Protein AF-A0A968D1Q7-F1 (afdb_monomer)

Solvent-accessible surface area (backbone atoms only — not comparable to full-atom values): 6148 Å² total; per-residue (Å²): 72,43,68,62,65,32,61,69,78,28,57,52,84,44,50,70,90,36,53,41,59,54,27,12,53,52,45,45,50,24,37,50,45,37,51,61,52,56,72,68,52,78,99,66,85,57,66,47,33,35,32,60,80,91,38,51,71,58,49,47,70,74,40,73,91,39,49,78,38,75,64,50,61,95,49,70,66,47,24,51,50,47,52,50,53,51,46,46,72,74,65,46,92,73,86,85,87,55,77,38,78,61,58,81,118

Foldseek 3Di:
DDEQQDQPPAQCVPPVVDHSVRSSVVLVVLLLLVLVVVVPDPPDQAEDAYDDPVCPVVVCVSCVSHHYHDFDDDDPVRSVVVVCCVVVVVVDPDDDDDDSRCSPD

pLDDT: mean 94.17, std 6.35, range [54.06, 97.81]

Sequence (105 aa):
MAKRPAPGQTKTRLTPPLSPRQAAALYEGFLRDTIDLMRRVPSVQPIIAYLPAPAETYFTKLAPDFELFLQQGADLGARLDNAFQHYLGLGYERVVIMDSDSPTL

Secondary structure (DSSP, 8-state):
-EE---TTTS-GGGTTTS-HHHHHHHHHHHHHHHHHHHTT-TT---EEEEESGGGHHHHHHH-TTSEEEE--SSSHHHHHHHHHHHHHHTT-S------SS-TT-

Structure (mmCIF, N/CA/C/O backbone):
data_AF-A0A968D1Q7-F1
#
_entry.id   AF-A0A968D1Q7-F1
#
loop_
_atom_site.group_PDB
_atom_site.id
_atom_site.type_symbol
_atom_site.label_atom_id
_atom_site.label_alt_id
_atom_site.label_comp_id
_atom_site.label_asym_id
_atom_site.label_entity_id
_atom_site.label_seq_id
_atom_site.pdbx_PDB_ins_code
_atom_site.Cartn_x
_atom_site.Cartn_y
_atom_site.Cartn_z
_atom_site.occupancy
_atom_site.B_iso_or_equiv
_atom_site.auth_seq_id
_atom_site.auth_comp_id
_atom_site.auth_asym_id
_atom_site.auth_atom_id
_atom_site.pdbx_PDB_model_num
ATOM 1 N N . MET A 1 1 ? -1.187 -3.825 3.049 1.00 89.31 1 MET A N 1
ATOM 2 C CA . MET A 1 1 ? 0.226 -3.448 2.782 1.00 89.31 1 MET A CA 1
ATOM 3 C C . MET A 1 1 ? 0.406 -3.193 1.295 1.00 89.31 1 MET A C 1
ATOM 5 O O . MET A 1 1 ? 0.068 -4.068 0.508 1.00 89.31 1 MET A O 1
ATOM 9 N N . ALA A 1 2 ? 0.934 -2.034 0.902 1.00 93.31 2 ALA A N 1
ATOM 10 C CA . ALA A 1 2 ? 1.124 -1.657 -0.496 1.00 93.31 2 ALA A CA 1
ATOM 11 C C . ALA A 1 2 ? 2.540 -1.142 -0.771 1.00 93.31 2 ALA A C 1
ATOM 13 O O . ALA A 1 2 ? 3.146 -0.432 0.027 1.00 93.31 2 ALA A O 1
ATOM 14 N N . LYS A 1 3 ? 3.072 -1.475 -1.943 1.00 93.31 3 LYS A N 1
ATOM 15 C CA . LYS A 1 3 ? 4.233 -0.788 -2.521 1.00 93.31 3 LYS A CA 1
ATOM 16 C C . LYS A 1 3 ? 3.748 0.113 -3.648 1.00 93.31 3 LYS A C 1
ATOM 18 O O . LYS A 1 3 ? 2.851 -0.289 -4.380 1.00 93.31 3 LYS A O 1
ATOM 23 N N . ARG A 1 4 ? 4.315 1.307 -3.822 1.00 95.06 4 ARG A N 1
ATOM 24 C CA . ARG A 1 4 ? 3.969 2.172 -4.959 1.00 95.06 4 ARG A CA 1
ATOM 25 C C . ARG A 1 4 ? 4.209 1.420 -6.278 1.00 95.06 4 ARG A C 1
ATOM 27 O O . ARG A 1 4 ? 5.338 0.958 -6.476 1.00 95.06 4 ARG A O 1
ATOM 34 N N . PRO A 1 5 ? 3.207 1.314 -7.171 1.00 95.56 5 PRO A N 1
ATOM 35 C CA . PRO A 1 5 ? 3.396 0.750 -8.501 1.00 95.56 5 PRO A CA 1
ATOM 36 C C . PRO A 1 5 ? 4.524 1.472 -9.238 1.00 95.56 5 PRO A C 1
ATOM 38 O O . PRO A 1 5 ? 4.535 2.698 -9.362 1.00 95.56 5 PRO A O 1
ATOM 41 N N . ALA A 1 6 ? 5.519 0.706 -9.673 1.00 95.94 6 ALA A N 1
ATOM 42 C CA . ALA A 1 6 ? 6.703 1.231 -10.338 1.00 95.94 6 ALA A CA 1
ATOM 43 C C . ALA A 1 6 ? 7.299 0.173 -11.282 1.00 95.94 6 ALA A C 1
ATOM 45 O O . ALA A 1 6 ? 7.566 -0.958 -10.840 1.00 95.94 6 ALA A O 1
ATOM 46 N N . PRO A 1 7 ? 7.537 0.515 -12.566 1.00 95.62 7 PRO A N 1
ATOM 47 C CA . PRO A 1 7 ? 8.131 -0.405 -13.527 1.00 95.62 7 PRO A CA 1
ATOM 48 C C . PRO A 1 7 ? 9.464 -0.971 -13.034 1.00 95.62 7 PRO A C 1
ATOM 50 O O . PRO A 1 7 ? 10.340 -0.231 -12.594 1.00 95.62 7 PRO A O 1
ATOM 53 N N . GLY A 1 8 ? 9.605 -2.296 -13.084 1.00 92.88 8 GLY A N 1
ATOM 54 C CA . GLY A 1 8 ? 10.834 -3.001 -12.696 1.00 92.88 8 GLY A CA 1
ATOM 55 C C . GLY A 1 8 ? 11.058 -3.104 -11.184 1.00 92.88 8 GLY A C 1
ATOM 56 O O . GLY A 1 8 ? 11.996 -3.766 -10.755 1.00 92.88 8 GLY A O 1
ATOM 57 N N . GLN A 1 9 ? 10.193 -2.499 -10.366 1.00 92.25 9 GLN A N 1
ATOM 58 C CA . GLN A 1 9 ? 10.283 -2.548 -8.902 1.00 92.25 9 GLN A CA 1
ATOM 59 C C . GLN A 1 9 ? 9.103 -3.268 -8.244 1.00 92.25 9 GLN A C 1
ATOM 61 O O . GLN A 1 9 ? 9.179 -3.633 -7.066 1.00 92.25 9 GLN A O 1
ATOM 66 N N . THR A 1 10 ? 8.008 -3.439 -8.982 1.00 90.25 10 THR A N 1
ATOM 67 C CA . THR A 1 10 ? 6.779 -4.113 -8.551 1.00 90.25 10 THR A CA 1
ATOM 68 C C . THR A 1 10 ? 6.415 -5.184 -9.567 1.00 90.25 10 THR A C 1
ATOM 70 O O . THR A 1 10 ? 6.676 -5.015 -10.757 1.00 90.25 10 THR A O 1
ATOM 73 N N . LYS A 1 11 ? 5.871 -6.307 -9.083 1.00 91.94 11 LYS A N 1
ATOM 74 C CA . LYS A 1 11 ? 5.453 -7.457 -9.903 1.00 91.94 11 LYS A CA 1
ATOM 75 C C . LYS A 1 11 ? 6.496 -7.961 -10.906 1.00 91.94 11 LYS A C 1
ATOM 77 O O . LYS A 1 11 ? 6.154 -8.410 -11.992 1.00 91.94 11 LYS A O 1
ATOM 82 N N . THR A 1 12 ? 7.770 -7.960 -10.525 1.00 93.94 12 THR A N 1
ATOM 83 C CA . THR A 1 12 ? 8.865 -8.423 -11.396 1.00 93.94 12 THR A CA 1
ATOM 84 C C . THR A 1 12 ? 8.723 -9.887 -11.813 1.00 93.94 12 THR A C 1
ATOM 86 O O . THR A 1 12 ? 9.160 -10.249 -12.895 1.00 93.94 12 THR A O 1
ATOM 89 N N . ARG A 1 13 ? 8.042 -10.719 -11.012 1.00 94.06 13 ARG A N 1
ATOM 90 C CA . ARG A 1 13 ? 7.706 -12.111 -11.364 1.00 94.06 13 ARG A CA 1
ATOM 91 C C . ARG A 1 13 ? 6.723 -12.243 -12.536 1.00 94.06 13 ARG A C 1
ATOM 93 O O . ARG A 1 13 ? 6.608 -13.333 -13.075 1.00 94.06 13 ARG A O 1
ATOM 100 N N . LEU A 1 14 ? 6.025 -11.170 -12.921 1.00 92.75 14 LEU A N 1
ATOM 101 C CA . LEU A 1 14 ? 5.169 -11.132 -14.117 1.00 92.75 14 LEU A CA 1
ATOM 102 C C . LEU A 1 14 ? 5.943 -10.723 -15.382 1.00 92.75 14 LEU A C 1
ATOM 104 O O . LEU A 1 14 ? 5.358 -10.620 -16.462 1.00 92.75 14 LEU A O 1
ATOM 108 N N . THR A 1 15 ? 7.243 -10.455 -15.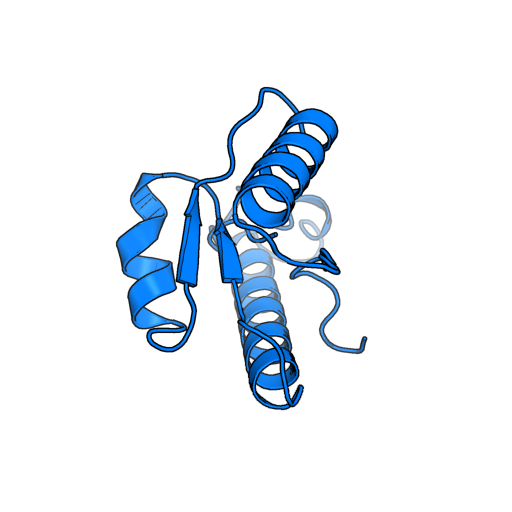250 1.00 93.88 15 THR A N 1
ATOM 109 C CA . THR A 1 15 ? 8.130 -10.039 -16.333 1.00 93.88 15 THR A CA 1
ATOM 110 C C . THR A 1 15 ? 9.218 -11.097 -16.517 1.00 93.88 15 THR A C 1
ATOM 112 O O . THR A 1 15 ? 10.150 -11.130 -15.711 1.00 93.88 15 THR A O 1
ATOM 115 N N . PRO A 1 16 ? 9.167 -11.933 -17.574 1.00 92.06 16 PRO A N 1
ATOM 116 C CA . PRO A 1 16 ? 8.146 -12.057 -18.639 1.00 92.06 16 PRO A CA 1
ATOM 117 C C . PRO A 1 16 ? 6.859 -12.802 -18.199 1.00 92.06 16 PRO A C 1
ATOM 119 O O . PRO A 1 16 ? 6.884 -13.467 -17.164 1.00 92.06 16 PRO A O 1
ATOM 122 N N . PRO A 1 17 ? 5.739 -12.730 -18.963 1.00 93.56 17 PRO A N 1
ATOM 123 C CA . PRO A 1 17 ? 5.590 -12.196 -20.330 1.00 93.56 17 PRO A CA 1
ATOM 124 C C . PRO A 1 17 ? 5.291 -10.693 -20.429 1.00 93.56 17 PRO A C 1
ATOM 126 O O . PRO A 1 17 ? 5.384 -10.130 -21.517 1.00 93.56 17 PRO A O 1
ATOM 129 N N . LEU A 1 18 ? 4.937 -10.023 -19.332 1.00 96.38 18 LEU A N 1
ATOM 130 C CA . LEU A 1 18 ? 4.636 -8.592 -19.362 1.00 96.38 18 LEU A CA 1
ATOM 131 C C . LEU A 1 18 ? 5.917 -7.764 -19.382 1.00 96.38 18 LEU A C 1
ATOM 133 O O . LEU A 1 18 ? 6.894 -8.094 -18.711 1.00 96.38 18 LEU A O 1
ATOM 137 N N . SER A 1 19 ? 5.888 -6.615 -20.054 1.00 97.75 19 SER A N 1
ATOM 138 C CA . SER A 1 19 ? 6.916 -5.595 -19.847 1.00 97.75 19 SER A CA 1
ATOM 139 C C . SER A 1 19 ? 6.857 -5.046 -18.411 1.00 97.75 19 SER A C 1
ATOM 141 O O . SER A 1 19 ? 5.781 -5.027 -17.802 1.00 97.75 19 SER A O 1
ATOM 143 N N . PRO A 1 20 ? 7.964 -4.497 -17.874 1.00 97.38 20 PRO A N 1
ATOM 144 C CA . PRO A 1 20 ? 7.962 -3.852 -16.561 1.00 97.38 20 PRO A CA 1
ATOM 145 C C . PRO A 1 20 ? 6.866 -2.786 -16.391 1.00 97.38 20 PRO A C 1
ATOM 147 O O . PRO A 1 20 ? 6.319 -2.628 -15.303 1.00 97.38 20 PRO A O 1
ATOM 150 N N . ARG A 1 21 ? 6.529 -2.055 -17.465 1.00 97.31 21 ARG A N 1
ATOM 151 C CA . ARG A 1 21 ? 5.458 -1.044 -17.461 1.00 97.31 21 ARG A CA 1
ATOM 152 C C . ARG A 1 21 ? 4.072 -1.677 -17.366 1.00 97.31 21 ARG A C 1
ATOM 154 O O . ARG A 1 21 ? 3.268 -1.222 -16.563 1.00 97.31 21 ARG A O 1
ATOM 161 N N . GLN A 1 22 ? 3.814 -2.731 -18.141 1.00 97.50 22 GLN A N 1
ATOM 162 C CA . GLN A 1 22 ? 2.547 -3.469 -18.086 1.00 97.50 22 GLN A CA 1
ATOM 163 C C . GLN A 1 22 ? 2.342 -4.130 -16.720 1.00 97.50 22 GLN A C 1
ATOM 165 O O . GLN A 1 22 ? 1.251 -4.045 -16.171 1.00 97.50 22 GLN A O 1
ATOM 170 N N . ALA A 1 23 ? 3.388 -4.726 -16.142 1.00 96.50 23 ALA A N 1
ATOM 171 C CA . ALA A 1 23 ? 3.312 -5.338 -14.817 1.00 96.50 23 ALA A CA 1
ATOM 172 C C . ALA A 1 23 ? 2.988 -4.307 -13.718 1.00 96.50 23 ALA A C 1
ATOM 174 O O . ALA A 1 23 ? 2.157 -4.571 -12.849 1.00 96.50 23 ALA A O 1
ATOM 175 N N . ALA A 1 24 ? 3.595 -3.116 -13.776 1.00 96.44 24 ALA A N 1
ATOM 176 C CA . ALA A 1 24 ? 3.287 -2.030 -12.847 1.00 96.44 24 ALA A CA 1
ATOM 177 C C . ALA A 1 24 ? 1.863 -1.480 -13.035 1.00 96.44 24 ALA A C 1
ATOM 179 O O . ALA A 1 24 ? 1.173 -1.265 -12.045 1.00 96.44 24 ALA A O 1
ATOM 180 N N . ALA A 1 25 ? 1.410 -1.296 -14.279 1.00 96.50 25 ALA A N 1
ATOM 181 C CA . ALA A 1 25 ? 0.057 -0.821 -14.573 1.00 96.50 25 ALA A CA 1
ATOM 182 C C . ALA A 1 25 ? -1.021 -1.822 -14.127 1.00 96.50 25 ALA A C 1
ATOM 184 O O . ALA A 1 25 ? -2.029 -1.426 -13.549 1.00 96.50 25 ALA A O 1
ATOM 185 N N . LEU A 1 26 ? -0.786 -3.123 -14.333 1.00 95.31 26 LEU A N 1
ATOM 186 C CA . LEU A 1 26 ? -1.679 -4.178 -13.853 1.00 95.31 26 LEU A CA 1
ATOM 187 C C . LEU A 1 26 ? -1.818 -4.138 -12.327 1.00 95.31 26 LEU A C 1
ATOM 189 O O . LEU A 1 26 ? -2.922 -4.180 -11.797 1.00 95.31 26 LEU A O 1
ATOM 193 N N . TYR A 1 27 ? -0.695 -4.007 -11.622 1.00 95.56 27 TYR A N 1
ATOM 194 C CA . TYR A 1 27 ? -0.707 -3.887 -10.169 1.00 95.56 27 TYR A CA 1
ATOM 195 C C . TYR A 1 27 ? -1.356 -2.594 -9.673 1.00 95.56 27 TYR A C 1
ATOM 197 O O . TYR A 1 27 ? -2.039 -2.618 -8.656 1.00 95.56 27 TYR A O 1
ATOM 205 N N . GLU A 1 28 ? -1.198 -1.477 -10.383 1.00 95.88 28 GLU A N 1
ATOM 206 C CA . GLU A 1 28 ? -1.947 -0.262 -10.061 1.00 95.88 28 GLU A CA 1
ATOM 207 C C . GLU A 1 28 ? -3.464 -0.487 -10.154 1.00 95.88 28 GLU A C 1
ATOM 209 O O . GLU A 1 28 ? -4.193 0.003 -9.294 1.00 95.88 28 GLU A O 1
ATOM 214 N N . GLY A 1 29 ? -3.926 -1.271 -11.136 1.00 95.94 29 GLY A N 1
ATOM 215 C CA . GLY A 1 29 ? -5.314 -1.733 -11.209 1.00 95.94 29 GLY A CA 1
ATOM 216 C C . GLY A 1 29 ? -5.725 -2.515 -9.960 1.00 95.94 29 GLY A C 1
ATOM 217 O O . GLY A 1 29 ? -6.659 -2.117 -9.275 1.00 95.94 29 GLY A O 1
ATOM 218 N N . PHE A 1 30 ? -4.956 -3.544 -9.587 1.00 94.94 30 PHE A N 1
ATOM 219 C CA . PHE A 1 30 ? -5.253 -4.363 -8.401 1.00 94.94 30 PHE A CA 1
ATOM 220 C C . PHE A 1 30 ? -5.303 -3.546 -7.108 1.00 94.94 30 PHE A C 1
ATOM 222 O O . PHE A 1 30 ? -6.179 -3.748 -6.267 1.00 94.94 30 PHE A O 1
ATOM 229 N N . LEU A 1 31 ? -4.380 -2.595 -6.961 1.00 95.00 31 LEU A N 1
ATOM 230 C CA . LEU A 1 31 ? -4.340 -1.688 -5.823 1.00 95.00 31 LEU A CA 1
ATOM 231 C C . LEU A 1 31 ? -5.605 -0.819 -5.760 1.00 95.00 31 LEU A C 1
ATOM 233 O O . LEU A 1 31 ? -6.160 -0.647 -4.679 1.00 95.00 31 LEU A O 1
ATOM 237 N N . ARG A 1 32 ? -6.064 -0.280 -6.897 1.00 95.81 32 ARG A N 1
ATOM 238 C CA . ARG A 1 32 ? -7.300 0.518 -6.975 1.00 95.81 32 ARG A CA 1
ATOM 239 C C . ARG A 1 32 ? -8.526 -0.314 -6.621 1.00 95.81 32 ARG A C 1
ATOM 241 O O . ARG A 1 32 ? -9.293 0.111 -5.765 1.00 95.81 32 ARG A O 1
ATOM 248 N N . ASP A 1 33 ? -8.642 -1.510 -7.190 1.00 95.19 33 ASP A N 1
ATOM 249 C CA . ASP A 1 33 ? -9.750 -2.427 -6.909 1.00 95.19 33 ASP A CA 1
ATOM 250 C C . ASP A 1 33 ? -9.798 -2.797 -5.418 1.00 95.19 33 ASP A C 1
ATOM 252 O O . ASP A 1 33 ? -10.857 -2.780 -4.794 1.00 95.19 33 ASP A O 1
ATOM 256 N N . THR A 1 34 ? -8.632 -3.048 -4.814 1.00 94.06 34 THR A N 1
ATOM 257 C CA . THR A 1 34 ? -8.508 -3.354 -3.381 1.00 94.06 34 THR A CA 1
ATOM 258 C C . THR A 1 34 ? -8.931 -2.173 -2.503 1.00 94.06 34 THR A C 1
ATOM 260 O O . THR A 1 34 ? -9.633 -2.353 -1.509 1.00 94.06 34 THR A O 1
ATOM 263 N N . ILE A 1 35 ? -8.529 -0.950 -2.862 1.00 94.69 35 ILE A N 1
ATOM 264 C CA . ILE A 1 35 ? -8.941 0.271 -2.153 1.00 94.69 35 ILE A CA 1
ATOM 265 C C . ILE A 1 35 ? -10.462 0.452 -2.261 1.00 94.69 35 ILE A C 1
ATOM 267 O O . ILE A 1 35 ? -11.120 0.717 -1.256 1.00 94.69 35 ILE A O 1
ATOM 271 N N . ASP A 1 36 ? -11.035 0.256 -3.449 1.00 94.69 36 ASP A N 1
ATOM 272 C CA . ASP A 1 36 ? -12.479 0.362 -3.672 1.00 94.69 36 ASP A CA 1
ATOM 273 C C . ASP A 1 36 ? -13.277 -0.717 -2.934 1.00 94.69 36 ASP A C 1
ATOM 275 O O . ASP A 1 36 ? -14.391 -0.448 -2.481 1.00 94.69 36 ASP A O 1
ATOM 279 N N . LEU A 1 37 ? -12.715 -1.916 -2.767 1.00 93.44 37 LEU A N 1
ATOM 280 C CA . LEU A 1 37 ? -13.282 -2.962 -1.921 1.00 93.44 37 LEU A CA 1
ATOM 281 C C . LEU A 1 37 ? -13.263 -2.541 -0.449 1.00 93.44 37 LEU A C 1
ATOM 283 O O . LEU A 1 37 ? -14.296 -2.603 0.218 1.00 93.44 37 LEU A O 1
ATOM 287 N N . MET A 1 38 ? -12.128 -2.038 0.044 1.00 93.94 38 MET A N 1
ATOM 288 C CA . MET A 1 38 ? -11.991 -1.603 1.437 1.00 93.94 38 MET A CA 1
ATOM 289 C C . MET A 1 38 ? -12.916 -0.443 1.801 1.00 93.94 38 MET A C 1
ATOM 291 O O . MET A 1 38 ? -13.450 -0.425 2.908 1.00 93.94 38 MET A O 1
ATOM 295 N N . ARG A 1 39 ? -13.194 0.471 0.863 1.00 94.50 39 ARG A N 1
ATOM 296 C CA . ARG A 1 39 ? -14.192 1.544 1.044 1.00 94.50 39 ARG A CA 1
ATOM 297 C C . ARG A 1 39 ? -15.596 1.029 1.353 1.00 94.50 39 ARG A C 1
ATOM 299 O O . ARG A 1 39 ? -16.399 1.758 1.926 1.00 94.50 39 ARG A O 1
ATOM 306 N N . ARG A 1 40 ? -15.921 -0.199 0.941 1.00 94.69 40 ARG A N 1
ATOM 307 C CA . ARG A 1 40 ? -17.251 -0.801 1.125 1.00 94.69 40 ARG A CA 1
ATOM 308 C C . ARG A 1 40 ? -17.377 -1.567 2.436 1.00 94.69 40 ARG A C 1
ATOM 310 O O . ARG A 1 40 ? -18.485 -1.981 2.767 1.00 94.69 40 ARG A O 1
ATOM 317 N N . VAL A 1 41 ? -16.281 -1.775 3.167 1.00 93.88 41 VAL A N 1
ATOM 318 C CA . VAL A 1 41 ? -16.303 -2.483 4.448 1.00 93.88 41 VAL A CA 1
ATOM 319 C C . VAL A 1 41 ? -16.830 -1.525 5.523 1.00 93.88 41 VAL A C 1
ATOM 321 O O . VAL A 1 41 ? -16.188 -0.513 5.804 1.00 93.88 41 VAL A O 1
ATOM 324 N N . PRO A 1 42 ? -18.002 -1.791 6.128 1.00 94.06 42 PRO A N 1
ATOM 325 C CA . PRO A 1 42 ? 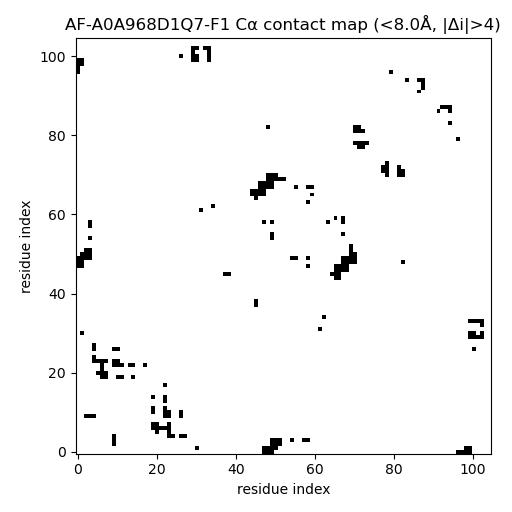-18.536 -0.919 7.162 1.00 94.06 42 PRO A CA 1
ATOM 326 C C . PRO A 1 42 ? -17.755 -1.084 8.470 1.00 94.06 42 PRO A C 1
ATOM 328 O O . PRO A 1 42 ? -17.223 -2.154 8.764 1.00 94.06 42 PRO A O 1
ATOM 331 N N . SER A 1 43 ? -17.755 -0.032 9.290 1.00 93.19 43 SER A N 1
ATOM 332 C CA . SER A 1 43 ? -17.251 -0.075 10.672 1.00 93.19 43 SER A CA 1
ATOM 333 C C . SER A 1 43 ? -15.763 -0.434 10.813 1.00 93.19 43 SER A C 1
ATOM 335 O O . SER A 1 43 ? -15.365 -1.022 11.817 1.00 93.19 43 SER A O 1
ATOM 337 N N . VAL A 1 44 ? -14.934 -0.048 9.838 1.00 95.19 44 VAL A N 1
ATOM 338 C CA . VAL A 1 44 ? -13.467 -0.153 9.909 1.00 95.19 44 VAL A CA 1
ATOM 339 C C . VAL A 1 44 ? -12.812 1.195 9.616 1.00 95.19 44 VAL A C 1
ATOM 341 O O . VAL A 1 44 ? -13.365 2.004 8.873 1.00 95.19 44 VAL A O 1
ATOM 344 N N . GLN A 1 45 ? -11.623 1.430 10.174 1.00 96.06 45 GLN A N 1
ATOM 345 C CA . GLN A 1 45 ? -10.757 2.541 9.775 1.00 96.06 45 GLN A CA 1
ATOM 346 C C . GLN A 1 45 ? -9.772 2.038 8.713 1.00 96.06 45 GLN A C 1
ATOM 348 O O . GLN A 1 45 ? -8.914 1.207 9.024 1.00 96.06 45 GLN A O 1
ATOM 353 N N . PRO A 1 46 ? -9.899 2.478 7.452 1.00 96.38 46 PRO A N 1
ATOM 354 C CA . PRO A 1 46 ? -9.055 1.979 6.386 1.00 96.38 46 PRO A CA 1
ATOM 355 C C . PRO A 1 46 ? -7.675 2.653 6.417 1.00 96.38 46 PRO A C 1
ATOM 357 O O . PRO A 1 46 ? -7.552 3.878 6.463 1.00 96.38 46 PRO A O 1
ATOM 360 N N . ILE A 1 47 ? -6.625 1.831 6.367 1.00 97.25 47 ILE A N 1
ATOM 361 C CA . ILE A 1 47 ? -5.226 2.266 6.436 1.00 97.25 47 ILE A CA 1
ATOM 362 C C . ILE A 1 47 ? -4.451 1.696 5.248 1.00 97.25 47 ILE A C 1
ATOM 364 O O . ILE A 1 47 ? -4.461 0.487 4.995 1.00 97.25 47 ILE A O 1
ATOM 368 N N . ILE A 1 48 ? -3.693 2.545 4.555 1.00 97.31 48 ILE A N 1
ATOM 369 C CA . ILE A 1 48 ? -2.691 2.112 3.582 1.00 97.31 48 ILE A CA 1
ATOM 370 C C . ILE A 1 48 ? -1.319 2.124 4.242 1.00 97.31 48 ILE A C 1
ATOM 372 O O . ILE A 1 48 ? -0.634 3.144 4.312 1.00 97.31 48 ILE A O 1
ATOM 376 N N . ALA A 1 49 ? -0.873 0.941 4.654 1.00 97.19 49 ALA A N 1
ATOM 377 C CA . ALA A 1 49 ? 0.511 0.736 5.046 1.00 97.19 49 ALA A CA 1
ATOM 378 C C . ALA A 1 49 ? 1.413 0.678 3.797 1.00 97.19 49 ALA A C 1
ATOM 380 O O . ALA A 1 49 ? 1.344 -0.302 3.047 1.00 97.19 49 ALA A O 1
ATOM 381 N N . TYR A 1 50 ? 2.248 1.692 3.544 1.00 96.81 50 TYR A N 1
ATOM 382 C CA . TYR A 1 50 ? 2.918 1.909 2.256 1.00 96.81 50 TYR A CA 1
ATOM 383 C C . TYR A 1 50 ? 4.455 1.935 2.289 1.00 96.81 50 TYR A C 1
ATOM 385 O O . TYR A 1 50 ? 5.083 2.225 3.304 1.00 96.81 50 TYR A O 1
ATOM 393 N N . LEU A 1 51 ? 5.058 1.667 1.124 1.00 95.19 51 LEU A N 1
ATOM 394 C CA . LEU A 1 51 ? 6.464 1.923 0.793 1.00 95.19 51 LEU A CA 1
ATOM 395 C C . LEU A 1 51 ? 6.618 2.376 -0.670 1.00 95.19 51 LEU A C 1
ATOM 397 O O . LEU A 1 51 ? 5.790 2.024 -1.515 1.00 95.19 51 LEU A O 1
ATOM 401 N N . PRO A 1 52 ? 7.725 3.049 -1.028 1.00 95.25 52 PRO A N 1
ATOM 402 C CA . PRO A 1 52 ? 8.734 3.637 -0.134 1.00 95.25 52 PRO A CA 1
ATOM 403 C C . PRO A 1 52 ? 8.253 4.964 0.486 1.00 95.25 52 PRO A C 1
ATOM 405 O O . PRO A 1 52 ? 7.228 5.491 0.066 1.00 95.25 52 PRO A O 1
ATOM 408 N N . ALA A 1 53 ? 9.007 5.542 1.431 1.00 94.62 53 ALA A N 1
ATOM 409 C CA . ALA A 1 53 ? 8.645 6.805 2.098 1.00 94.62 53 ALA A CA 1
ATOM 410 C C . ALA A 1 53 ? 8.266 7.960 1.140 1.00 94.62 53 ALA A C 1
ATOM 412 O O . ALA A 1 53 ? 7.230 8.583 1.359 1.00 94.62 53 ALA A O 1
ATOM 413 N N . PRO A 1 54 ? 8.970 8.187 0.006 1.00 96.19 54 PRO A N 1
ATOM 414 C CA . PRO A 1 54 ? 8.597 9.237 -0.951 1.00 96.19 54 PRO A CA 1
ATOM 415 C C . PRO A 1 54 ? 7.283 8.988 -1.714 1.00 96.19 54 PRO A C 1
ATOM 417 O O . PRO A 1 54 ? 6.922 9.768 -2.594 1.00 96.19 54 PRO A O 1
ATOM 420 N N . ALA A 1 55 ? 6.590 7.872 -1.466 1.00 96.25 55 ALA A N 1
ATOM 421 C CA . ALA A 1 55 ? 5.316 7.562 -2.102 1.00 96.25 55 ALA A CA 1
ATOM 422 C C . ALA A 1 55 ? 4.100 8.152 -1.377 1.00 96.25 55 ALA A C 1
ATOM 424 O O . ALA A 1 55 ? 2.993 7.980 -1.879 1.00 96.25 55 ALA A O 1
ATOM 425 N N . GLU A 1 56 ? 4.284 8.857 -0.261 1.00 96.44 56 GLU A N 1
ATOM 426 C CA . GLU A 1 56 ? 3.190 9.449 0.521 1.00 96.44 56 GLU A CA 1
ATOM 427 C C . GLU A 1 56 ? 2.217 10.236 -0.364 1.00 96.44 56 GLU A C 1
ATOM 429 O O . GLU A 1 56 ? 1.056 9.864 -0.485 1.00 96.44 56 GLU A O 1
ATOM 434 N N . THR A 1 57 ? 2.718 11.215 -1.128 1.00 97.56 57 THR A N 1
ATOM 435 C CA . THR A 1 57 ? 1.892 12.038 -2.028 1.00 97.56 57 THR A CA 1
ATOM 436 C C . THR A 1 57 ? 1.122 11.220 -3.067 1.00 97.56 57 THR A C 1
ATOM 438 O O . THR A 1 57 ? 0.043 11.629 -3.494 1.00 97.56 57 THR A O 1
ATOM 441 N N . TYR A 1 58 ? 1.666 10.084 -3.516 1.00 97.56 58 TYR A N 1
ATOM 442 C CA . TYR A 1 58 ? 0.959 9.199 -4.442 1.00 97.56 58 TYR A CA 1
ATOM 443 C C . TYR A 1 58 ? -0.248 8.557 -3.750 1.00 97.56 58 TYR A C 1
ATOM 445 O O . TYR A 1 58 ? -1.351 8.615 -4.287 1.00 97.56 58 TYR A O 1
ATOM 453 N N . PHE A 1 59 ? -0.055 8.004 -2.551 1.00 97.62 59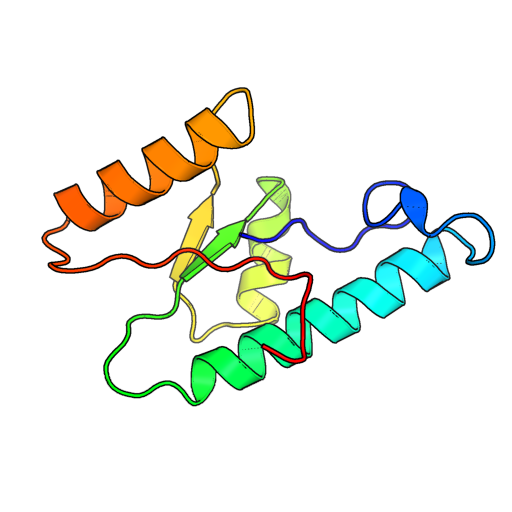 PHE A N 1
ATOM 454 C CA . PHE A 1 59 ? -1.129 7.349 -1.809 1.00 97.62 59 PHE A CA 1
ATOM 455 C C . PHE A 1 59 ? -2.162 8.343 -1.269 1.00 97.62 59 PHE A C 1
ATOM 457 O O . PHE A 1 59 ? -3.349 8.063 -1.383 1.00 97.62 59 PHE A O 1
ATOM 464 N N . THR A 1 60 ? -1.752 9.537 -0.824 1.00 97.62 60 THR A N 1
ATOM 465 C CA . THR A 1 60 ? -2.684 10.606 -0.416 1.00 97.62 60 THR A CA 1
ATOM 466 C C . THR A 1 60 ? -3.616 11.002 -1.560 1.00 97.62 60 THR A C 1
ATOM 468 O O . THR A 1 60 ? -4.799 11.232 -1.348 1.00 97.62 60 THR A O 1
ATOM 471 N N . LYS A 1 61 ? -3.102 11.074 -2.797 1.00 97.56 61 LYS A N 1
ATOM 472 C CA . LYS A 1 61 ? -3.928 11.374 -3.979 1.00 97.56 61 LYS A CA 1
ATOM 473 C C . LYS A 1 61 ? -4.818 10.203 -4.388 1.00 97.56 61 LYS A C 1
ATOM 475 O O . LYS A 1 61 ? -5.897 10.427 -4.923 1.00 97.56 61 LYS A O 1
ATOM 480 N N . LEU A 1 62 ? -4.344 8.973 -4.196 1.00 96.94 62 LEU A N 1
ATOM 481 C CA . LEU A 1 62 ? -5.061 7.761 -4.586 1.00 96.94 62 LEU A CA 1
ATOM 482 C C . LEU A 1 62 ? -6.245 7.462 -3.652 1.00 96.94 62 LEU A C 1
ATOM 484 O O . LEU A 1 62 ? -7.303 7.035 -4.114 1.00 96.94 62 LEU A O 1
ATOM 488 N N . ALA A 1 63 ? -6.054 7.684 -2.354 1.00 97.31 63 ALA A N 1
ATOM 489 C CA . ALA A 1 63 ? -7.022 7.391 -1.307 1.00 97.31 63 ALA A CA 1
ATOM 490 C C . ALA A 1 63 ? -6.948 8.455 -0.196 1.00 97.31 63 ALA A C 1
ATOM 492 O O . ALA A 1 63 ? -6.401 8.193 0.875 1.00 97.31 63 ALA A O 1
ATOM 493 N N . PRO A 1 64 ? -7.459 9.675 -0.444 1.00 97.12 64 PRO A N 1
ATOM 494 C CA . PRO A 1 64 ? -7.451 10.756 0.549 1.00 97.12 64 PRO A CA 1
ATOM 495 C C . PRO A 1 64 ? -8.317 10.450 1.781 1.00 97.12 64 PRO A C 1
ATOM 497 O O . PRO A 1 64 ? -8.194 11.110 2.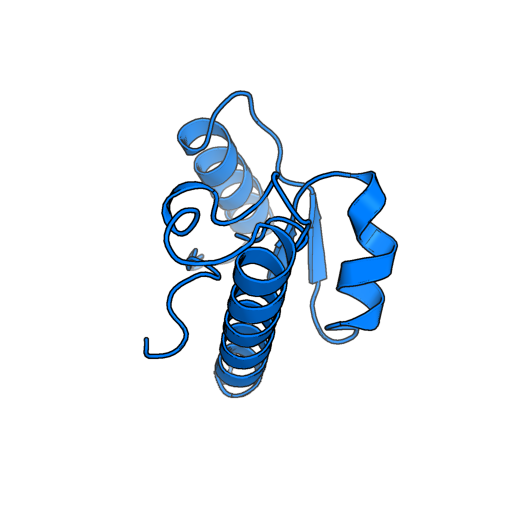806 1.00 97.12 64 PRO A O 1
ATOM 500 N N . ASP A 1 65 ? -9.203 9.465 1.660 1.00 96.69 65 ASP A N 1
ATOM 501 C CA . ASP A 1 65 ? -10.092 8.937 2.687 1.00 96.69 65 ASP A CA 1
ATOM 502 C C . ASP A 1 65 ? -9.445 7.850 3.568 1.00 96.69 65 ASP A C 1
ATOM 504 O O . ASP A 1 65 ? -10.092 7.344 4.482 1.00 96.69 65 ASP A O 1
ATOM 508 N N . PHE A 1 66 ? -8.185 7.482 3.307 1.00 97.69 66 PHE A N 1
ATOM 509 C CA . PHE A 1 66 ? -7.455 6.461 4.058 1.00 97.69 66 PHE A CA 1
ATOM 510 C C . PHE A 1 66 ? -6.359 7.110 4.902 1.00 97.69 66 PHE A C 1
ATOM 512 O O . PHE A 1 66 ? -5.672 8.035 4.463 1.00 97.69 66 PHE A O 1
ATOM 519 N N . GLU A 1 67 ? -6.127 6.563 6.093 1.00 97.56 67 GLU A N 1
ATOM 520 C CA . GLU A 1 67 ? -4.917 6.871 6.848 1.00 97.56 67 GLU A CA 1
ATOM 521 C C . GLU A 1 67 ? -3.700 6.239 6.156 1.00 97.56 67 GLU A C 1
ATOM 523 O O . GLU A 1 67 ? -3.775 5.136 5.608 1.00 97.56 67 GLU A O 1
ATOM 528 N N . LEU A 1 68 ? -2.559 6.925 6.177 1.00 97.81 68 LEU A N 1
ATOM 529 C CA . LEU A 1 68 ? -1.315 6.407 5.621 1.00 97.81 68 LEU A CA 1
ATOM 530 C C . LEU A 1 68 ? -0.352 6.008 6.736 1.00 97.81 68 LEU A C 1
ATOM 532 O O . LEU A 1 68 ? -0.050 6.801 7.621 1.00 97.81 68 LEU A O 1
ATOM 536 N N . PHE A 1 69 ? 0.200 4.801 6.629 1.00 97.56 69 PHE A N 1
ATOM 537 C CA . PHE A 1 69 ? 1.204 4.285 7.554 1.00 97.56 69 PHE A CA 1
ATOM 538 C C . PHE A 1 69 ? 2.476 3.916 6.796 1.00 97.56 69 PHE A C 1
ATOM 540 O O . PHE A 1 69 ? 2.482 3.005 5.968 1.00 97.56 69 PHE A O 1
ATOM 547 N N . LEU A 1 70 ? 3.587 4.604 7.049 1.00 97.69 70 LEU A N 1
ATOM 548 C CA . LEU A 1 70 ? 4.862 4.212 6.453 1.00 97.69 70 LEU A CA 1
ATOM 549 C C . LEU A 1 70 ? 5.327 2.889 7.077 1.00 97.69 70 LEU A C 1
ATOM 551 O O . LEU A 1 70 ? 5.566 2.833 8.279 1.00 97.69 70 LEU A O 1
ATOM 555 N N . GLN A 1 71 ? 5.492 1.831 6.275 1.00 96.94 71 GLN A N 1
ATOM 556 C CA . GLN A 1 71 ? 5.938 0.538 6.812 1.00 96.94 71 GLN A CA 1
ATOM 557 C C . GLN A 1 71 ? 7.356 0.651 7.390 1.00 96.94 71 GLN A C 1
ATOM 559 O O . GLN A 1 71 ? 8.264 1.161 6.729 1.00 96.94 71 GLN A O 1
ATOM 564 N N . GLN A 1 72 ? 7.565 0.097 8.584 1.00 96.25 72 GLN A N 1
ATOM 565 C CA . GLN A 1 72 ? 8.851 0.108 9.287 1.00 96.25 72 GLN A CA 1
ATOM 566 C C . GLN A 1 72 ? 9.321 -1.319 9.547 1.00 96.25 72 GLN A C 1
ATOM 568 O O . GLN A 1 72 ? 8.530 -2.150 9.9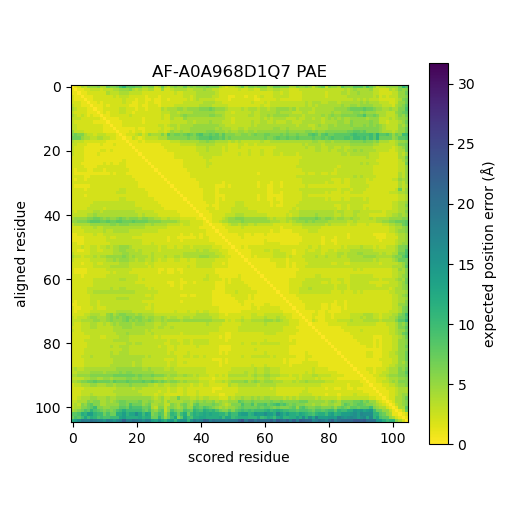70 1.00 96.25 72 GLN A O 1
ATOM 573 N N . GLY A 1 73 ? 10.597 -1.621 9.311 1.00 96.06 73 GLY A N 1
ATOM 574 C CA . GLY A 1 73 ? 11.166 -2.949 9.563 1.00 96.06 73 GLY A CA 1
ATOM 575 C C . GLY A 1 73 ? 12.043 -3.461 8.422 1.00 96.06 73 GLY A C 1
ATOM 576 O O . GLY A 1 73 ? 11.864 -3.094 7.252 1.00 96.06 73 GLY A O 1
ATOM 577 N N . ALA A 1 74 ? 13.006 -4.313 8.778 1.00 94.69 74 ALA A N 1
ATOM 578 C CA . ALA A 1 74 ? 14.017 -4.831 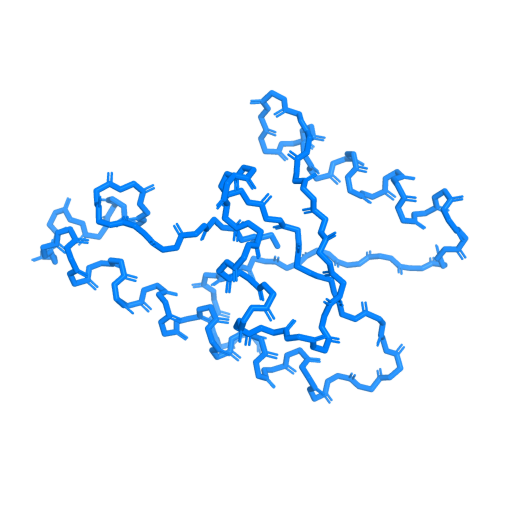7.857 1.00 94.69 74 ALA A CA 1
ATOM 579 C C . ALA A 1 74 ? 13.421 -5.759 6.785 1.00 94.69 74 ALA A C 1
ATOM 581 O O . ALA A 1 74 ? 13.783 -5.666 5.612 1.00 94.69 74 ALA A O 1
ATOM 582 N N . ASP A 1 75 ? 12.451 -6.587 7.165 1.00 95.00 75 ASP A N 1
ATOM 583 C CA . ASP A 1 75 ? 11.786 -7.557 6.299 1.00 95.00 75 ASP A CA 1
ATOM 584 C C . ASP A 1 75 ? 10.255 -7.445 6.385 1.00 95.00 75 ASP A C 1
ATOM 586 O O . ASP A 1 75 ? 9.707 -6.561 7.046 1.00 95.00 75 ASP A O 1
ATOM 590 N N . LEU A 1 76 ? 9.546 -8.308 5.653 1.00 91.44 76 LEU A N 1
ATOM 591 C CA . LEU A 1 76 ? 8.085 -8.310 5.648 1.00 91.44 76 LEU A CA 1
ATOM 592 C C . LEU A 1 76 ? 7.504 -8.657 7.026 1.00 91.44 76 LEU A C 1
ATOM 594 O O . LEU A 1 76 ? 6.536 -8.022 7.430 1.00 91.44 76 LEU A O 1
ATOM 598 N N . GLY A 1 77 ? 8.092 -9.617 7.744 1.00 95.50 77 GLY A N 1
ATOM 599 C CA . GLY A 1 77 ? 7.609 -10.043 9.058 1.00 95.50 77 GLY A CA 1
ATOM 600 C C . GLY A 1 77 ? 7.688 -8.910 10.075 1.00 95.50 77 GLY A C 1
ATOM 601 O O . GLY A 1 77 ? 6.681 -8.569 10.687 1.00 95.50 77 GLY A O 1
ATOM 602 N N . ALA A 1 78 ? 8.842 -8.245 10.158 1.00 96.94 78 ALA A N 1
ATOM 603 C CA . ALA A 1 78 ? 9.043 -7.080 11.014 1.00 96.94 78 ALA A CA 1
ATOM 604 C C . ALA A 1 78 ? 8.077 -5.933 10.673 1.00 96.94 78 ALA A C 1
ATOM 606 O O . ALA A 1 78 ? 7.586 -5.244 11.561 1.00 96.94 78 ALA A O 1
ATOM 607 N N . ARG A 1 79 ? 7.772 -5.727 9.386 1.00 96.50 79 ARG A N 1
ATOM 608 C CA . ARG A 1 79 ? 6.818 -4.691 8.959 1.00 96.50 79 ARG A CA 1
ATOM 609 C C . ARG A 1 79 ? 5.379 -4.999 9.337 1.00 96.50 79 ARG A C 1
ATOM 611 O O . ARG A 1 79 ? 4.645 -4.076 9.678 1.00 96.50 79 ARG A O 1
ATOM 618 N N . LEU A 1 80 ? 4.978 -6.264 9.250 1.00 96.25 80 LEU A N 1
ATOM 619 C CA . LEU A 1 80 ? 3.659 -6.706 9.697 1.00 96.25 80 LEU A CA 1
ATOM 620 C C . LEU A 1 80 ? 3.537 -6.564 11.215 1.00 96.25 80 LEU A C 1
ATOM 622 O O . LEU A 1 80 ? 2.569 -5.972 11.680 1.00 96.25 80 LEU A O 1
ATOM 626 N N . ASP A 1 81 ? 4.534 -7.040 11.966 1.00 97.38 81 ASP A N 1
ATOM 627 C CA . ASP A 1 81 ? 4.553 -6.945 13.429 1.00 97.38 81 ASP A CA 1
ATOM 628 C C . ASP A 1 81 ? 4.492 -5.486 13.895 1.00 97.38 81 ASP A C 1
ATOM 630 O O . ASP A 1 81 ? 3.604 -5.124 14.658 1.00 97.38 81 ASP A O 1
ATOM 634 N N . ASN A 1 82 ? 5.323 -4.603 13.334 1.00 97.69 82 ASN A N 1
ATOM 635 C CA . ASN A 1 82 ? 5.287 -3.177 13.669 1.00 97.69 82 ASN A CA 1
ATOM 636 C C . ASN A 1 82 ? 3.926 -2.525 13.377 1.00 97.69 82 ASN A C 1
ATOM 638 O O . ASN A 1 82 ? 3.477 -1.688 14.157 1.00 97.69 82 ASN A O 1
ATOM 642 N N . ALA A 1 83 ? 3.254 -2.899 12.282 1.00 97.00 83 ALA A N 1
ATOM 643 C CA . ALA A 1 83 ? 1.912 -2.399 11.987 1.00 97.00 83 ALA A CA 1
ATOM 644 C C . ALA A 1 83 ? 0.882 -2.896 13.017 1.00 97.00 83 ALA A C 1
ATOM 646 O O . ALA A 1 83 ? 0.077 -2.104 13.505 1.00 97.00 83 ALA A O 1
ATOM 647 N N . PHE A 1 84 ? 0.929 -4.180 13.390 1.00 97.50 84 PHE A N 1
ATOM 648 C CA . PHE A 1 84 ? 0.064 -4.726 14.437 1.00 97.50 84 PHE A CA 1
ATOM 649 C C . PHE A 1 84 ? 0.306 -4.043 15.782 1.00 97.50 84 PHE A C 1
ATOM 651 O O . PHE A 1 84 ? -0.644 -3.544 16.377 1.00 97.50 84 PHE A O 1
ATOM 658 N N . GLN A 1 85 ? 1.559 -3.967 16.237 1.00 97.69 85 GLN A N 1
ATOM 659 C CA . GLN A 1 85 ? 1.913 -3.338 17.511 1.00 97.69 85 GLN A CA 1
ATOM 660 C C . GLN A 1 85 ? 1.489 -1.871 17.558 1.00 97.69 85 GLN A C 1
ATOM 662 O O . GLN A 1 85 ? 0.964 -1.416 18.571 1.00 97.69 85 GLN A O 1
ATOM 667 N N . HIS A 1 86 ? 1.665 -1.138 16.454 1.00 97.56 86 HIS A N 1
ATOM 668 C CA . HIS A 1 86 ? 1.252 0.257 16.370 1.00 97.56 86 HIS A CA 1
ATOM 669 C C . HIS A 1 86 ? -0.257 0.417 16.589 1.00 97.56 86 HIS A C 1
ATOM 671 O O . HIS A 1 86 ? -0.667 1.116 17.513 1.00 97.56 86 HIS A O 1
ATOM 677 N N . TYR A 1 87 ? -1.091 -0.258 15.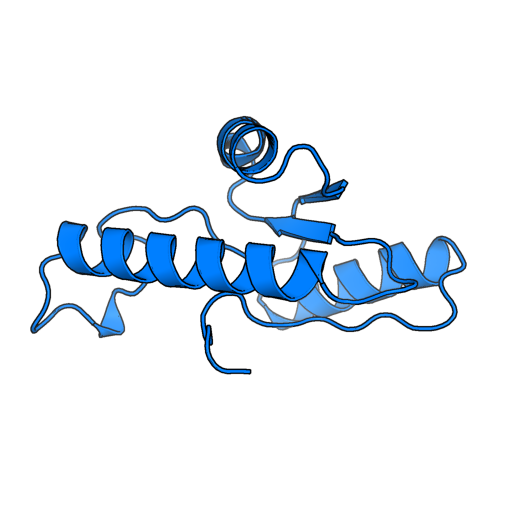792 1.00 97.75 87 TYR A N 1
ATOM 678 C CA . TYR A 1 87 ? -2.543 -0.067 15.865 1.00 97.75 87 TYR A CA 1
ATOM 679 C C . TYR A 1 87 ? -3.178 -0.726 17.093 1.00 97.75 87 TYR A C 1
ATOM 681 O O . TYR A 1 87 ? -4.060 -0.132 17.710 1.00 97.75 87 TYR A O 1
ATOM 689 N N . LEU A 1 88 ? -2.695 -1.891 17.530 1.00 97.50 88 LEU A N 1
ATOM 690 C CA . LEU A 1 88 ? -3.128 -2.472 18.806 1.00 97.50 88 LEU A CA 1
ATOM 691 C C . LEU A 1 88 ? -2.751 -1.552 19.981 1.00 97.50 88 LEU A C 1
ATOM 693 O O . LEU A 1 88 ? -3.557 -1.353 20.886 1.00 97.50 88 LEU A O 1
ATOM 697 N N . GLY A 1 89 ? -1.572 -0.920 19.936 1.00 97.62 89 GLY A N 1
ATOM 698 C CA . GLY A 1 89 ? -1.129 0.067 20.926 1.00 97.62 89 GLY A CA 1
ATOM 699 C C . GLY A 1 89 ? -1.950 1.362 20.941 1.00 97.62 89 GLY A C 1
ATOM 700 O O . GLY A 1 89 ? -2.041 2.010 21.981 1.00 97.62 89 GLY A O 1
ATOM 701 N N . LEU A 1 90 ? -2.597 1.714 19.824 1.00 96.88 90 LEU A N 1
ATOM 702 C CA . LEU A 1 90 ? -3.568 2.814 19.739 1.00 96.88 90 LEU A CA 1
ATOM 703 C C . LEU A 1 90 ? -4.966 2.439 20.272 1.00 96.88 90 LEU A C 1
ATOM 705 O O . LEU A 1 90 ? -5.853 3.290 20.292 1.00 96.88 90 LEU A O 1
ATOM 709 N N . GLY A 1 91 ? -5.171 1.194 20.717 1.00 96.88 91 GLY A N 1
ATOM 710 C CA . GLY A 1 91 ? -6.423 0.734 21.323 1.00 96.88 91 GLY A CA 1
ATOM 711 C C . GLY A 1 91 ? -7.404 0.067 20.357 1.00 96.88 91 GLY A C 1
ATOM 712 O O . GLY A 1 91 ? -8.556 -0.157 20.727 1.00 96.88 91 GLY A O 1
ATOM 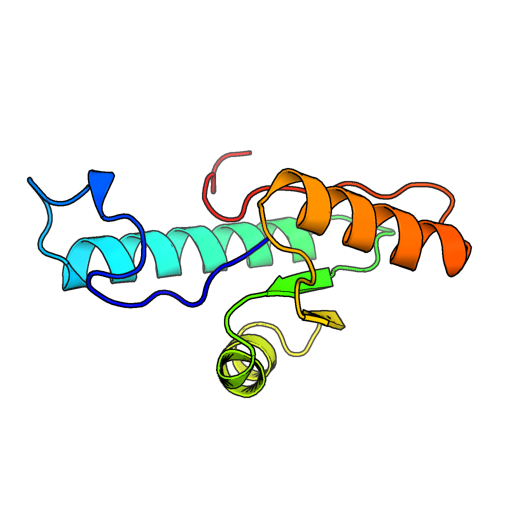713 N N . TYR A 1 92 ? -6.981 -0.276 19.137 1.00 96.25 92 TYR A N 1
ATOM 714 C CA . TYR A 1 92 ? -7.810 -1.080 18.237 1.00 96.25 92 TYR A CA 1
ATOM 715 C C . TYR A 1 92 ? -7.999 -2.486 18.815 1.00 96.25 92 TYR A C 1
ATOM 717 O O . TYR A 1 92 ? -7.028 -3.196 19.055 1.00 96.25 92 TYR A O 1
ATOM 725 N N . GLU A 1 93 ? -9.247 -2.930 18.980 1.00 95.50 93 GLU A N 1
ATOM 726 C CA . GLU A 1 93 ? -9.539 -4.284 19.481 1.00 95.50 93 GLU A CA 1
ATOM 727 C C . GLU A 1 93 ? -9.148 -5.382 18.484 1.00 95.50 93 GLU A C 1
ATOM 729 O O . GLU A 1 93 ? -8.860 -6.518 18.864 1.00 95.50 93 GLU A O 1
ATOM 734 N N . ARG A 1 94 ? -9.201 -5.063 17.187 1.00 95.44 94 ARG A N 1
ATOM 735 C CA . ARG A 1 94 ? -8.915 -5.986 16.089 1.00 95.44 94 ARG A CA 1
ATOM 736 C C . ARG A 1 94 ? -8.193 -5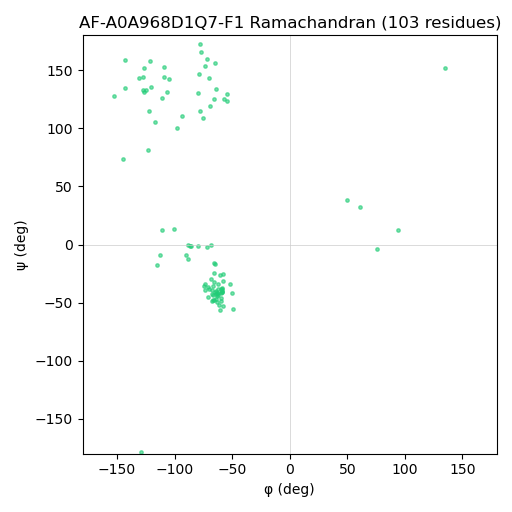.238 14.984 1.00 95.44 94 ARG A C 1
ATOM 738 O O . ARG A 1 94 ? -8.616 -4.159 14.579 1.00 95.44 94 ARG A O 1
ATOM 745 N N . VAL A 1 95 ? -7.140 -5.853 14.465 1.00 96.50 95 VAL A N 1
ATOM 746 C CA . VAL A 1 95 ? -6.377 -5.356 13.320 1.00 96.50 95 VAL A CA 1
ATOM 747 C C . VAL A 1 95 ? -6.294 -6.488 12.308 1.00 96.50 95 VAL A C 1
ATOM 749 O O . VAL A 1 95 ? -6.006 -7.629 12.668 1.00 96.50 95 VAL A O 1
ATOM 752 N N . VAL A 1 96 ? -6.566 -6.182 11.043 1.00 94.62 96 VAL A N 1
ATOM 753 C CA . VAL A 1 96 ? -6.454 -7.126 9.927 1.00 94.62 96 VAL A CA 1
ATOM 754 C C . VAL A 1 96 ? -5.541 -6.501 8.887 1.00 94.62 96 VAL A C 1
ATOM 756 O O . VAL A 1 96 ? -5.697 -5.334 8.535 1.00 94.62 96 VAL A O 1
ATOM 759 N N . ILE A 1 97 ? -4.585 -7.280 8.390 1.00 93.81 97 ILE A N 1
ATOM 760 C CA . ILE A 1 97 ? -3.714 -6.860 7.299 1.00 93.81 97 ILE A CA 1
ATOM 761 C C . ILE A 1 97 ? -4.055 -7.687 6.068 1.00 93.81 97 ILE A C 1
ATOM 763 O O . ILE A 1 97 ? -3.997 -8.912 6.104 1.00 93.81 97 ILE A O 1
ATOM 767 N N . MET A 1 98 ? -4.348 -6.993 4.972 1.00 90.56 98 MET A N 1
ATOM 768 C CA . MET A 1 98 ? -4.524 -7.590 3.652 1.00 90.56 98 MET A CA 1
ATOM 769 C C . MET A 1 98 ? -3.371 -7.225 2.713 1.00 90.56 98 MET A C 1
ATOM 771 O O . MET A 1 98 ? -2.726 -6.168 2.852 1.00 90.56 98 MET A O 1
ATOM 775 N N . ASP A 1 99 ? -3.112 -8.091 1.738 1.00 86.38 99 ASP A N 1
ATOM 776 C CA . ASP A 1 99 ? -2.283 -7.743 0.592 1.00 86.38 99 ASP A CA 1
ATOM 777 C C . ASP A 1 99 ? -3.020 -6.770 -0.345 1.00 86.38 99 ASP A C 1
ATOM 779 O O . ASP A 1 99 ? -4.234 -6.614 -0.287 1.00 86.38 99 ASP A O 1
ATOM 783 N N . SER A 1 100 ? -2.261 -6.062 -1.180 1.00 82.81 100 SER A N 1
ATOM 784 C CA . SER A 1 100 ? -2.796 -5.143 -2.204 1.00 82.81 100 SER A CA 1
ATOM 785 C C . SER A 1 100 ? -2.801 -5.767 -3.601 1.00 82.81 100 SER A C 1
ATOM 787 O O . SER A 1 100 ? -2.921 -5.078 -4.613 1.00 82.81 100 SER A O 1
ATOM 789 N N . ASP A 1 101 ? -2.600 -7.080 -3.651 1.00 81.50 101 ASP A N 1
ATOM 790 C CA . ASP A 1 101 ? -2.185 -7.818 -4.829 1.00 81.50 101 ASP A CA 1
ATOM 791 C C . ASP A 1 101 ? -3.277 -8.770 -5.342 1.00 81.50 101 ASP A C 1
ATOM 793 O O . ASP A 1 101 ? -3.120 -9.314 -6.438 1.00 81.50 101 ASP A O 1
ATOM 797 N N . SER A 1 102 ? -4.355 -8.939 -4.571 1.00 78.31 102 SER A N 1
ATOM 798 C CA . SER A 1 102 ? -5.442 -9.899 -4.777 1.00 78.31 102 SER A CA 1
ATOM 799 C C . SER A 1 102 ? -6.797 -9.173 -4.850 1.00 78.31 102 SER A C 1
ATOM 801 O O . SER A 1 102 ? -7.537 -9.139 -3.870 1.00 78.31 102 SER A O 1
ATOM 803 N N . PRO A 1 103 ? -7.169 -8.601 -6.009 1.00 67.50 103 PRO A N 1
ATOM 804 C CA . PRO A 1 103 ? -8.366 -7.756 -6.150 1.00 67.50 103 PRO A CA 1
ATOM 805 C C . PRO A 1 103 ? -9.706 -8.516 -6.085 1.00 67.50 103 PRO A C 1
ATOM 807 O O . PRO A 1 103 ? -10.760 -7.903 -6.208 1.00 67.50 103 PRO A O 1
ATOM 810 N N . THR A 1 104 ? -9.681 -9.846 -5.951 1.00 66.50 104 THR A N 1
ATOM 811 C CA . THR A 1 104 ? -10.874 -10.723 -5.951 1.00 66.50 104 THR A CA 1
ATOM 812 C C . THR A 1 104 ? -11.173 -11.351 -4.586 1.00 66.50 104 THR A C 1
ATOM 814 O O . THR A 1 104 ? -11.953 -12.298 -4.518 1.00 66.50 104 THR A O 1
ATOM 817 N N . LEU A 1 105 ? -10.521 -10.850 -3.530 1.00 54.06 105 LEU A N 1
ATOM 818 C CA . LEU A 1 105 ? -10.735 -11.258 -2.137 1.00 54.06 105 LEU A CA 1
ATOM 819 C C . LEU A 1 105 ? -12.185 -11.062 -1.673 1.00 54.06 105 LEU A C 1
ATOM 821 O O . LEU A 1 105 ? -12.798 -10.041 -2.054 1.00 54.06 105 LEU A O 1
#

Radius of gyration: 14.11 Å; Cα contacts (8 Å, |Δi|>4): 123; chains: 1; bounding box: 33×24×42 Å

Nearest PDB structures (foldseek):
  7p97-assembly2_BBB  TM=8.009E-01  e=4.117E-02  Mycetohabitans rhizoxinica HKI 454
  3pol-assembly1_A  TM=5.863E-01  e=3.020E+00  Acinetobacter baumannii ATCC 17978

Mean predicted aligned error: 3.17 Å